Protein AF-A0A095A426-F1 (afdb_monomer)

Foldseek 3Di:
DCLVVVVLVVVLVVLVVVLVVCVVVVNLVVSLVSLQVSLVSCCPPPLVSSLVSLQSSLVSCVVVLVLVSSLVSLQVSLVSCVVVVVNVSSVVSVVSSVVSVVSVVVVVVVVD

Structure (mmCIF, N/CA/C/O backbone):
data_AF-A0A095A426-F1
#
_entry.id   AF-A0A095A426-F1
#
loop_
_atom_site.group_PDB
_atom_site.id
_atom_site.type_symbol
_atom_site.label_atom_id
_atom_site.label_alt_id
_atom_site.label_comp_id
_atom_site.label_asym_id
_atom_site.label_entity_id
_atom_site.label_seq_id
_atom_site.pdbx_PDB_ins_code
_atom_site.Cartn_x
_atom_site.Cartn_y
_atom_site.Cartn_z
_atom_site.occupancy
_atom_site.B_iso_or_equiv
_atom_site.auth_seq_id
_atom_site.auth_comp_id
_atom_site.auth_asym_id
_atom_site.auth_atom_id
_atom_site.pdbx_PDB_model_num
ATOM 1 N N . MET A 1 1 ? -10.467 20.457 3.100 1.00 53.75 1 MET A N 1
ATOM 2 C CA . MET A 1 1 ? -11.940 20.374 3.032 1.00 53.75 1 MET A CA 1
ATOM 3 C C . MET A 1 1 ? -12.445 19.083 3.681 1.00 53.75 1 MET A C 1
ATOM 5 O O . MET A 1 1 ? -12.844 19.179 4.825 1.00 53.75 1 MET A O 1
ATOM 9 N N . TYR A 1 2 ? -12.346 17.873 3.102 1.00 59.16 2 TYR A N 1
ATOM 10 C CA . TYR A 1 2 ? -12.897 16.658 3.764 1.00 59.16 2 TYR A CA 1
ATOM 11 C C . TYR A 1 2 ? -12.162 16.184 5.030 1.00 59.16 2 TYR A C 1
ATOM 13 O O . TYR A 1 2 ? -12.805 15.798 6.000 1.00 59.16 2 TYR A O 1
ATOM 21 N N . ARG A 1 3 ? -10.827 16.303 5.074 1.00 55.44 3 ARG A N 1
ATOM 22 C CA . ARG A 1 3 ? -10.035 16.084 6.302 1.00 55.44 3 ARG A CA 1
ATOM 23 C C . ARG A 1 3 ? -10.444 17.031 7.441 1.00 55.44 3 ARG A C 1
ATOM 25 O O . ARG A 1 3 ? -10.415 16.638 8.599 1.00 55.44 3 ARG A O 1
ATOM 32 N N . ASP A 1 4 ? -10.871 18.245 7.097 1.00 59.31 4 ASP A N 1
ATOM 33 C CA . ASP A 1 4 ? -11.302 19.271 8.058 1.00 59.31 4 ASP A CA 1
ATOM 34 C C . ASP A 1 4 ? -12.761 19.049 8.497 1.00 59.31 4 ASP A C 1
ATOM 36 O O . ASP A 1 4 ? -13.140 19.401 9.610 1.00 59.31 4 ASP A O 1
ATOM 40 N N . LEU A 1 5 ? -13.559 18.391 7.646 1.00 63.31 5 LEU A N 1
ATOM 41 C CA . LEU A 1 5 ? -14.931 17.950 7.921 1.00 63.31 5 LEU A CA 1
ATOM 42 C C . LEU A 1 5 ? -14.996 16.583 8.630 1.00 63.31 5 LEU A C 1
ATOM 44 O O . LEU A 1 5 ? -16.087 16.128 8.960 1.00 63.31 5 LEU A O 1
ATOM 48 N N . LYS A 1 6 ? -13.845 15.931 8.869 1.00 67.00 6 LYS A N 1
ATOM 49 C CA . LYS A 1 6 ? -13.708 14.579 9.448 1.00 67.00 6 LYS A CA 1
ATOM 50 C C . LYS A 1 6 ? -14.486 13.479 8.710 1.00 67.00 6 LYS A C 1
ATOM 52 O O . LYS A 1 6 ? -14.694 12.399 9.263 1.00 67.00 6 LYS A O 1
ATOM 57 N N . ASP A 1 7 ? -14.868 13.710 7.455 1.00 81.75 7 ASP A N 1
ATOM 58 C CA . ASP A 1 7 ? -15.500 12.685 6.623 1.00 81.75 7 ASP A CA 1
ATOM 59 C C . ASP A 1 7 ? -14.431 11.858 5.898 1.00 81.75 7 ASP A C 1
ATOM 61 O O . ASP A 1 7 ? -14.125 12.023 4.712 1.00 81.75 7 ASP A O 1
ATOM 65 N N . PHE A 1 8 ? -13.796 10.986 6.677 1.00 81.69 8 PHE A N 1
ATOM 66 C CA . PHE A 1 8 ? -12.695 10.145 6.219 1.00 81.69 8 PHE A CA 1
ATOM 67 C C . PHE A 1 8 ? -13.150 9.045 5.249 1.00 81.69 8 PHE A C 1
ATOM 69 O O . PHE A 1 8 ? -12.376 8.629 4.388 1.00 81.69 8 PHE A O 1
ATOM 76 N N . SER A 1 9 ? -14.411 8.611 5.336 1.00 80.50 9 SER A N 1
ATOM 77 C CA . SER A 1 9 ? -14.976 7.577 4.460 1.00 80.50 9 SER A CA 1
ATOM 78 C C . SER A 1 9 ? -15.201 8.103 3.042 1.00 80.50 9 SER A C 1
ATOM 80 O O . SER A 1 9 ? -14.787 7.479 2.055 1.00 80.50 9 SER A O 1
ATOM 82 N N . GLN A 1 10 ? -15.793 9.296 2.924 1.00 84.62 10 GLN A N 1
ATOM 83 C CA . GLN A 1 10 ? -16.000 9.919 1.622 1.00 84.62 10 GLN A CA 1
ATOM 84 C C . GLN A 1 10 ? -14.670 10.347 0.992 1.00 84.62 10 GLN A C 1
ATOM 86 O O . GLN A 1 10 ? -14.462 10.138 -0.204 1.00 84.62 10 GLN A O 1
ATOM 91 N N . MET A 1 11 ? -13.723 10.841 1.801 1.00 86.12 11 MET A N 1
ATOM 92 C CA . MET A 1 11 ? -12.359 11.120 1.345 1.00 86.12 11 MET A CA 1
ATOM 93 C C . MET A 1 11 ? -11.681 9.872 0.765 1.00 86.12 11 MET A C 1
ATOM 95 O O . MET A 1 11 ? -11.116 9.945 -0.325 1.00 86.12 11 MET A O 1
ATOM 99 N N . ALA A 1 12 ? -11.754 8.729 1.455 1.00 86.06 12 ALA A N 1
ATOM 100 C CA . ALA A 1 12 ? -11.179 7.482 0.956 1.00 86.06 12 ALA A CA 1
ATOM 101 C C . ALA A 1 12 ? -11.819 7.058 -0.377 1.00 86.06 12 ALA A C 1
ATOM 103 O O . ALA A 1 12 ? -11.115 6.688 -1.313 1.00 86.06 12 ALA A O 1
ATOM 104 N N . SER A 1 13 ? -13.142 7.171 -0.504 1.00 88.56 13 SER A N 1
ATOM 105 C CA . SER A 1 13 ? -13.851 6.802 -1.737 1.00 88.56 13 SER A CA 1
ATOM 106 C C . SER A 1 13 ? -13.420 7.660 -2.934 1.00 88.56 13 SER A C 1
ATOM 108 O O . SER A 1 13 ? -13.074 7.119 -3.982 1.00 88.56 13 SER A O 1
ATOM 110 N N . LEU A 1 14 ? -13.340 8.983 -2.751 1.00 88.19 14 LEU A N 1
ATOM 111 C CA . LEU A 1 14 ? -12.881 9.911 -3.792 1.00 88.19 14 LEU A CA 1
ATOM 112 C C . LEU A 1 14 ? -11.425 9.656 -4.196 1.00 88.19 14 LEU A C 1
ATOM 114 O O . LEU A 1 14 ? -11.076 9.739 -5.370 1.00 88.19 14 LEU A O 1
ATOM 118 N N . ILE A 1 15 ? -10.565 9.323 -3.232 1.00 90.12 15 ILE A N 1
ATOM 119 C CA . ILE A 1 15 ? -9.160 9.020 -3.513 1.00 90.12 15 ILE A CA 1
ATOM 120 C C . ILE A 1 15 ? -9.001 7.691 -4.248 1.00 90.12 15 ILE A C 1
ATOM 122 O O . ILE A 1 15 ? -8.179 7.591 -5.160 1.00 90.12 15 ILE A O 1
ATOM 126 N N . ALA A 1 16 ? -9.792 6.679 -3.892 1.00 87.88 16 ALA A N 1
ATOM 127 C CA . ALA A 1 16 ? -9.796 5.412 -4.608 1.00 87.88 16 ALA A CA 1
ATOM 128 C C . ALA A 1 16 ? -10.122 5.616 -6.096 1.00 87.88 16 ALA A C 1
ATOM 130 O O . ALA A 1 16 ? -9.428 5.054 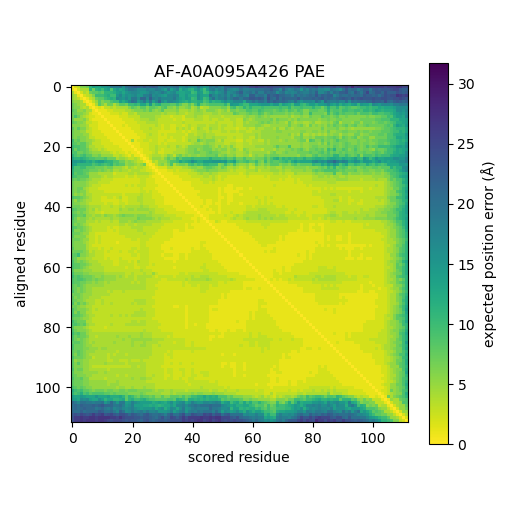-6.944 1.00 87.88 16 ALA A O 1
ATOM 131 N N . GLU A 1 17 ? -11.123 6.449 -6.391 1.00 89.81 17 GLU A N 1
ATOM 132 C CA . GLU A 1 17 ? -11.532 6.807 -7.750 1.00 89.81 17 GLU A CA 1
ATOM 133 C C . GLU A 1 17 ? -10.466 7.640 -8.476 1.00 89.81 17 GLU A C 1
ATOM 135 O O . GLU A 1 17 ? -10.046 7.277 -9.574 1.00 89.81 17 GLU A O 1
ATOM 140 N N . ALA A 1 18 ? -9.948 8.694 -7.839 1.00 87.06 18 ALA A N 1
ATOM 141 C CA . ALA A 1 18 ? -8.911 9.543 -8.424 1.00 87.06 18 ALA A CA 1
ATOM 142 C C . ALA A 1 18 ? -7.641 8.750 -8.772 1.00 87.06 18 ALA A C 1
ATOM 144 O O . ALA A 1 18 ? -7.092 8.893 -9.863 1.00 87.06 18 ALA A O 1
ATOM 145 N N . GLY A 1 19 ? -7.186 7.873 -7.874 1.00 84.75 19 GLY A N 1
ATOM 146 C CA . GLY A 1 19 ? -6.018 7.040 -8.139 1.00 84.75 19 GLY A CA 1
ATOM 147 C C . GLY A 1 19 ? -6.259 6.010 -9.249 1.00 84.75 19 GLY A C 1
ATOM 148 O O . GLY A 1 19 ? -5.355 5.753 -10.041 1.00 84.75 19 GLY A O 1
ATOM 149 N N . LEU A 1 20 ? -7.480 5.473 -9.380 1.00 86.88 20 LEU A N 1
ATOM 150 C CA . LEU A 1 20 ? -7.832 4.598 -10.502 1.00 86.88 20 LEU A CA 1
ATOM 151 C C . LEU A 1 20 ? -7.757 5.355 -11.835 1.00 86.88 20 LEU A C 1
ATOM 153 O O . LEU A 1 20 ? -7.162 4.845 -12.783 1.00 86.88 20 LEU A O 1
ATOM 157 N N . MET A 1 21 ? -8.302 6.573 -11.890 1.00 87.19 21 MET A N 1
ATOM 158 C CA . MET A 1 21 ? -8.241 7.425 -13.083 1.00 87.19 21 MET A CA 1
ATOM 159 C C . MET A 1 21 ? -6.795 7.760 -13.472 1.00 87.19 21 MET A C 1
ATOM 161 O O . MET A 1 21 ? -6.440 7.668 -14.644 1.00 87.19 21 MET A O 1
ATOM 165 N N . LEU A 1 22 ? -5.939 8.089 -12.497 1.00 85.88 22 LEU A N 1
ATOM 166 C CA . LEU A 1 22 ? -4.519 8.378 -12.739 1.00 85.88 22 LEU A CA 1
ATOM 167 C C . LEU A 1 22 ? -3.772 7.161 -13.299 1.00 85.88 22 LEU A C 1
ATOM 169 O O . LEU A 1 22 ? -3.030 7.281 -14.272 1.00 85.88 22 LEU A O 1
ATOM 173 N N . ARG A 1 23 ? -4.028 5.964 -12.757 1.00 82.25 23 ARG A N 1
ATOM 174 C CA . ARG A 1 23 ? -3.448 4.721 -13.293 1.00 82.25 23 ARG A CA 1
ATOM 175 C C . ARG A 1 23 ? -3.916 4.437 -14.720 1.00 82.25 23 ARG A C 1
ATOM 177 O O . ARG A 1 23 ? -3.102 4.068 -15.559 1.00 82.25 23 ARG A O 1
ATOM 184 N N . GLN A 1 24 ? -5.203 4.628 -15.009 1.00 85.44 24 GLN A N 1
ATOM 185 C CA . GLN A 1 24 ? -5.764 4.413 -16.350 1.00 85.44 24 GLN A CA 1
ATOM 186 C C . GLN A 1 24 ? -5.238 5.412 -17.385 1.00 85.44 24 GLN A C 1
ATOM 188 O O . GLN A 1 24 ? -5.124 5.067 -18.557 1.00 85.44 24 GLN A O 1
ATOM 193 N N . ASN A 1 25 ? -4.890 6.626 -16.959 1.00 84.50 25 ASN A N 1
ATOM 194 C CA . ASN A 1 25 ? -4.352 7.666 -17.832 1.00 84.50 25 ASN A CA 1
ATOM 195 C C . ASN A 1 25 ? -2.817 7.610 -17.980 1.00 84.50 25 ASN A C 1
ATOM 197 O O . ASN A 1 25 ? -2.217 8.549 -18.498 1.00 84.50 25 ASN A O 1
ATOM 201 N N . GLY A 1 26 ? -2.175 6.532 -17.512 1.00 79.69 26 GLY A N 1
ATOM 202 C CA . GLY A 1 26 ? -0.736 6.313 -17.675 1.00 79.69 26 GLY A CA 1
ATOM 203 C C . GLY A 1 26 ? 0.149 7.150 -16.751 1.00 79.69 26 GLY A C 1
ATOM 204 O O . GLY A 1 26 ? 1.318 7.344 -17.061 1.00 79.69 26 GLY A O 1
ATOM 205 N N . THR A 1 27 ? -0.375 7.649 -15.625 1.00 85.31 27 THR A N 1
ATOM 206 C CA . THR A 1 27 ? 0.410 8.389 -14.620 1.00 85.31 27 THR A CA 1
ATOM 207 C C . THR A 1 27 ? 0.416 7.678 -13.257 1.00 85.31 27 THR A C 1
ATOM 209 O O . THR A 1 27 ? -0.054 8.228 -12.252 1.00 85.31 27 THR A O 1
ATOM 212 N N . PRO A 1 28 ? 0.947 6.442 -13.171 1.00 84.00 28 PRO A N 1
ATOM 213 C CA . PRO A 1 28 ? 0.971 5.672 -11.924 1.00 84.00 28 PRO A CA 1
ATOM 214 C C . PRO A 1 28 ? 1.791 6.351 -10.815 1.00 84.00 28 PRO A C 1
ATOM 216 O O . PRO A 1 28 ? 1.400 6.260 -9.655 1.00 84.00 28 PRO A O 1
ATOM 219 N N . ASP A 1 29 ? 2.827 7.131 -11.136 1.00 86.62 29 ASP A N 1
ATOM 220 C CA . ASP A 1 29 ? 3.578 7.915 -10.141 1.00 86.62 29 ASP A CA 1
ATOM 221 C C . ASP A 1 29 ? 2.689 8.929 -9.395 1.00 86.62 29 ASP A C 1
ATOM 223 O O . ASP A 1 29 ? 2.684 9.024 -8.165 1.00 86.62 29 ASP A O 1
ATOM 227 N N . SER A 1 30 ? 1.831 9.631 -10.142 1.00 88.25 30 SER A N 1
ATOM 228 C CA . SER A 1 30 ? 0.845 10.545 -9.556 1.00 88.25 30 SER A CA 1
ATOM 229 C C . SER A 1 30 ? -0.181 9.795 -8.706 1.00 88.25 30 SER A C 1
ATOM 231 O O . SER A 1 30 ? -0.600 10.296 -7.662 1.00 88.25 30 SER A O 1
ATOM 233 N N . ALA A 1 31 ? -0.577 8.589 -9.126 1.00 88.62 31 ALA A N 1
ATOM 234 C CA . ALA A 1 31 ? -1.463 7.742 -8.335 1.00 88.62 31 ALA A CA 1
ATOM 235 C C . ALA A 1 31 ? -0.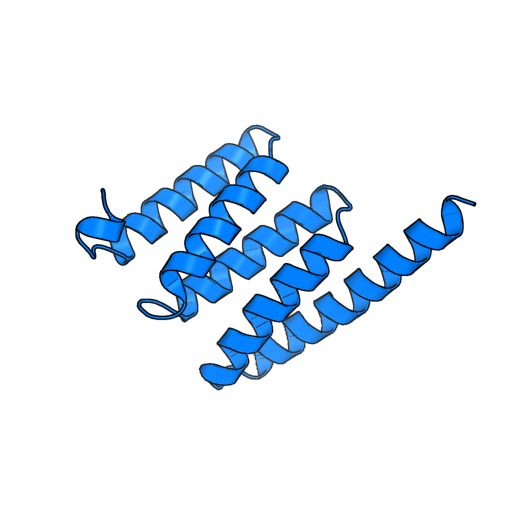803 7.329 -7.011 1.00 88.62 31 ALA A C 1
ATOM 237 O O . ALA A 1 31 ? -1.442 7.432 -5.963 1.00 88.62 31 ALA A O 1
ATOM 238 N N . SER A 1 32 ? 0.475 6.936 -7.044 1.00 91.50 32 SER A N 1
ATOM 239 C CA . SER A 1 32 ? 1.244 6.571 -5.852 1.00 91.50 32 SER A CA 1
ATOM 240 C C . SER A 1 32 ? 1.281 7.712 -4.836 1.00 91.50 32 SER A C 1
ATOM 242 O O . SER A 1 32 ? 0.891 7.524 -3.683 1.00 91.50 32 SER A O 1
ATOM 244 N N . TYR A 1 33 ? 1.618 8.925 -5.285 1.00 91.75 33 TYR A N 1
ATOM 245 C CA . TYR A 1 33 ? 1.652 10.111 -4.426 1.00 91.75 33 TYR A CA 1
ATOM 246 C C . TYR A 1 33 ? 0.296 10.409 -3.764 1.00 91.75 33 TYR A C 1
ATOM 248 O O . TYR A 1 33 ? 0.215 10.729 -2.572 1.00 91.75 33 TYR A O 1
ATOM 256 N N . VAL A 1 34 ? -0.796 10.305 -4.530 1.00 93.00 34 VAL A N 1
ATOM 257 C CA . VAL A 1 34 ? -2.151 10.543 -4.014 1.00 93.00 34 VAL A CA 1
ATOM 258 C C . VAL A 1 34 ? -2.532 9.487 -2.975 1.00 93.00 34 VAL A C 1
ATOM 260 O O . VAL A 1 34 ? -3.063 9.846 -1.919 1.00 93.00 34 VAL A O 1
ATOM 263 N N . TYR A 1 35 ? -2.232 8.212 -3.234 1.00 93.81 35 TYR A N 1
ATOM 264 C CA . TYR A 1 35 ? -2.499 7.124 -2.296 1.00 93.81 35 TYR A CA 1
ATOM 265 C C . TYR A 1 35 ? -1.684 7.248 -1.008 1.00 93.81 35 TYR A C 1
ATOM 267 O O . TYR A 1 35 ? -2.264 7.169 0.073 1.00 93.81 35 TYR A O 1
ATOM 275 N N . GLU A 1 36 ? -0.382 7.527 -1.087 1.00 94.31 36 GLU A N 1
ATOM 276 C CA . GLU A 1 36 ? 0.473 7.708 0.091 1.00 94.31 36 GLU A CA 1
ATOM 277 C C . GLU A 1 36 ? -0.049 8.837 0.993 1.00 94.31 36 GLU A C 1
ATOM 279 O O . GLU A 1 36 ? -0.194 8.689 2.211 1.00 94.31 36 GLU A O 1
ATOM 284 N N . ARG A 1 37 ? -0.380 9.988 0.397 1.00 93.12 37 ARG A N 1
ATOM 285 C CA . ARG A 1 37 ? -0.875 11.146 1.150 1.00 93.12 37 ARG A CA 1
ATOM 286 C C . ARG A 1 37 ? -2.213 10.860 1.835 1.00 93.12 37 ARG A C 1
ATOM 288 O O . ARG A 1 37 ? -2.470 11.361 2.937 1.00 93.12 37 ARG A O 1
ATOM 295 N N . ALA A 1 38 ? -3.065 10.078 1.181 1.00 91.69 38 ALA A N 1
ATOM 296 C CA . ALA A 1 38 ? -4.320 9.611 1.745 1.00 91.69 38 ALA A CA 1
ATOM 297 C C . ALA A 1 38 ? -4.090 8.658 2.910 1.00 91.69 38 ALA A C 1
ATOM 299 O O . ALA A 1 38 ? -4.671 8.859 3.972 1.00 91.69 38 ALA A O 1
ATOM 300 N N . ALA A 1 39 ? -3.212 7.672 2.717 1.00 93.12 39 ALA A N 1
ATOM 301 C CA . ALA A 1 39 ? -2.896 6.654 3.701 1.00 93.12 39 ALA A CA 1
ATOM 302 C C . ALA A 1 39 ? -2.443 7.288 5.019 1.00 93.12 39 ALA A C 1
ATOM 304 O O . ALA A 1 39 ? -3.072 7.051 6.048 1.00 93.12 39 ALA A O 1
ATOM 305 N N . LYS A 1 40 ? -1.484 8.225 4.964 1.00 93.38 40 LYS A N 1
ATOM 306 C CA . LYS A 1 40 ? -1.017 9.001 6.130 1.00 93.38 40 LYS A CA 1
ATOM 307 C C . LYS A 1 40 ? -2.141 9.713 6.882 1.00 93.38 40 LYS A C 1
ATOM 309 O O . LYS A 1 40 ? -2.107 9.827 8.100 1.00 93.38 40 LYS A O 1
ATOM 314 N N . SER A 1 41 ? -3.144 10.215 6.162 1.00 90.31 41 SER A N 1
ATOM 315 C CA . SER A 1 41 ? -4.282 10.918 6.772 1.00 90.31 41 SER A CA 1
ATOM 316 C C . SER A 1 41 ? -5.312 9.965 7.389 1.00 90.31 41 SER A C 1
ATOM 318 O O . SER A 1 41 ? -6.183 10.417 8.131 1.00 90.31 41 SER A O 1
ATOM 320 N N . LEU A 1 42 ? -5.244 8.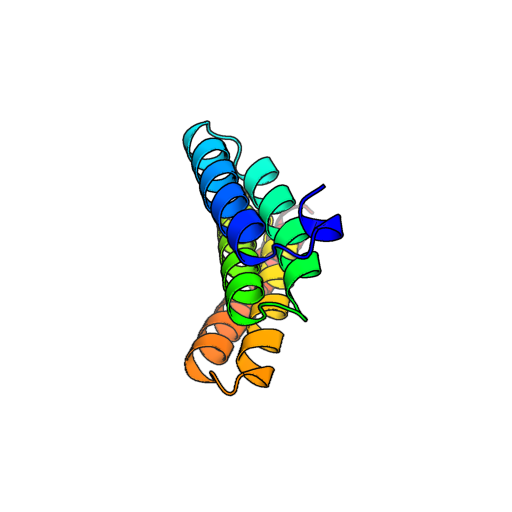673 7.057 1.00 92.38 42 LEU A N 1
ATOM 321 C CA . LEU A 1 42 ? -6.215 7.655 7.443 1.00 92.38 42 LEU A CA 1
ATOM 322 C C . LEU A 1 42 ? -5.684 6.655 8.479 1.00 92.38 42 LEU A C 1
ATOM 324 O O . LEU A 1 42 ? -6.480 5.877 8.992 1.00 92.38 42 LEU A O 1
ATOM 328 N N . GLU A 1 43 ? -4.395 6.691 8.836 1.00 92.81 43 GLU A N 1
ATOM 329 C CA . GLU A 1 43 ? -3.781 5.717 9.759 1.00 92.81 43 GLU A CA 1
ATOM 330 C C . GLU A 1 43 ? -4.468 5.621 11.128 1.00 92.81 43 GLU A C 1
ATOM 332 O O . GLU A 1 43 ? -4.512 4.544 11.722 1.00 92.81 43 GLU A O 1
ATOM 337 N N . GLU A 1 44 ? -4.986 6.738 11.641 1.00 89.19 44 GLU A N 1
ATOM 338 C CA . GLU A 1 44 ? -5.754 6.774 12.888 1.00 89.19 44 GLU A CA 1
ATOM 339 C C . GLU A 1 44 ? -7.258 6.539 12.678 1.00 89.19 44 GLU A C 1
ATOM 341 O O . GLU A 1 44 ? -7.808 5.668 13.355 1.00 89.19 44 GLU A O 1
ATOM 346 N N . PRO A 1 45 ? -7.959 7.275 11.786 1.00 91.44 45 PRO A N 1
ATOM 347 C CA . PRO A 1 45 ? -9.413 7.163 11.700 1.00 91.44 45 PRO A CA 1
ATOM 348 C C . PRO A 1 45 ? -9.903 5.912 10.958 1.00 91.44 45 PRO A C 1
ATOM 350 O O . PRO A 1 45 ? -10.997 5.445 11.260 1.00 91.44 45 PRO A O 1
ATOM 353 N N . LEU A 1 46 ? -9.151 5.398 9.976 1.00 93.19 46 LEU A N 1
ATOM 354 C CA . LEU A 1 46 ? -9.524 4.256 9.128 1.00 93.19 46 LEU A CA 1
ATOM 355 C C . LEU A 1 46 ? -8.272 3.434 8.751 1.00 93.19 46 LEU A C 1
ATOM 357 O O . LEU A 1 46 ? -7.848 3.454 7.588 1.00 93.19 46 LEU A O 1
ATOM 361 N N . PRO A 1 47 ? -7.662 2.719 9.713 1.00 94.62 47 PRO A N 1
ATOM 362 C CA . PRO A 1 47 ? -6.385 2.038 9.510 1.00 94.62 47 PRO A CA 1
ATOM 363 C C . PRO A 1 47 ? -6.434 0.994 8.385 1.00 94.62 47 PRO A C 1
ATOM 365 O O . PRO A 1 47 ? -5.493 0.903 7.603 1.00 94.62 47 PRO A O 1
ATOM 368 N N . GLU A 1 48 ? -7.538 0.264 8.214 1.00 95.62 48 GLU A N 1
ATOM 369 C CA . GLU A 1 48 ? -7.699 -0.693 7.112 1.00 95.62 48 GLU A CA 1
ATOM 370 C C . GLU A 1 48 ? -7.582 -0.002 5.746 1.00 95.62 48 GLU A C 1
ATOM 372 O O . GLU A 1 48 ? -6.886 -0.483 4.854 1.00 95.62 48 GLU A O 1
ATOM 377 N N . ARG A 1 49 ? -8.218 1.168 5.591 1.00 94.31 49 ARG A N 1
ATOM 378 C CA . ARG A 1 49 ? -8.144 1.956 4.351 1.00 94.31 49 ARG A CA 1
ATOM 379 C C . ARG A 1 49 ? -6.764 2.554 4.133 1.00 94.31 49 ARG A C 1
ATOM 381 O O . ARG A 1 49 ? -6.320 2.639 2.991 1.00 94.31 49 ARG A O 1
ATOM 388 N N . ALA A 1 50 ? -6.090 2.964 5.203 1.00 96.00 50 ALA A N 1
ATOM 389 C CA . ALA A 1 50 ? -4.716 3.436 5.110 1.00 96.00 50 ALA A CA 1
ATOM 390 C C . ALA A 1 50 ? -3.788 2.337 4.580 1.00 96.00 50 ALA A C 1
ATOM 392 O O . ALA A 1 50 ? -3.026 2.582 3.646 1.00 96.00 50 ALA A O 1
ATOM 393 N N . ALA A 1 51 ? -3.909 1.119 5.113 1.00 97.19 51 ALA A N 1
ATOM 394 C CA . ALA A 1 51 ? -3.135 -0.022 4.645 1.00 97.19 51 ALA A CA 1
ATOM 395 C C . ALA A 1 51 ? -3.424 -0.336 3.167 1.00 97.19 51 ALA A C 1
ATOM 397 O O . ALA A 1 51 ? -2.488 -0.419 2.379 1.00 97.19 51 ALA A O 1
ATOM 398 N N . GLU A 1 52 ? -4.698 -0.392 2.759 1.00 96.62 52 GLU A N 1
ATOM 399 C CA . GLU A 1 52 ? -5.079 -0.586 1.349 1.00 96.62 52 GLU A CA 1
ATOM 400 C C . GLU A 1 52 ? -4.459 0.462 0.408 1.00 96.62 52 GLU A C 1
ATOM 402 O O . GLU A 1 52 ? -4.068 0.138 -0.714 1.00 96.62 52 GLU A O 1
ATOM 407 N N . PHE A 1 53 ? -4.370 1.726 0.829 1.00 96.75 53 PHE A N 1
ATOM 408 C CA . PHE A 1 53 ? -3.752 2.771 0.012 1.00 96.75 53 PHE A CA 1
ATOM 409 C C . PHE A 1 53 ? -2.233 2.674 -0.037 1.00 96.75 53 PHE A C 1
ATOM 411 O O . PHE A 1 53 ? -1.667 2.878 -1.109 1.00 96.75 53 PHE A O 1
ATOM 418 N N . TYR A 1 54 ? -1.572 2.303 1.058 1.00 98.12 54 TYR A N 1
ATOM 419 C CA . TYR A 1 54 ? -0.143 2.007 1.013 1.00 98.12 54 TYR A CA 1
ATOM 420 C C . TYR A 1 54 ? 0.169 0.833 0.078 1.00 98.12 54 TYR A C 1
ATOM 422 O O . TYR A 1 54 ? 1.118 0.920 -0.694 1.00 98.12 54 TYR A O 1
ATOM 430 N N . GLU A 1 55 ? -0.661 -0.213 0.057 1.00 97.56 55 GLU A N 1
ATOM 431 C CA . GLU A 1 55 ? -0.505 -1.320 -0.896 1.00 97.56 55 GLU A CA 1
ATOM 432 C C . GLU A 1 55 ? -0.637 -0.854 -2.349 1.00 97.56 55 GLU A C 1
ATOM 434 O O . GLU A 1 55 ? 0.237 -1.119 -3.167 1.00 97.56 55 GLU A O 1
ATOM 439 N N . ARG A 1 56 ? -1.677 -0.072 -2.669 1.00 95.75 56 ARG A N 1
ATOM 440 C CA . ARG A 1 56 ? -1.858 0.473 -4.027 1.00 95.75 56 ARG A CA 1
ATOM 441 C C . ARG A 1 56 ? -0.739 1.428 -4.441 1.00 95.75 56 ARG A C 1
ATOM 443 O O . ARG A 1 56 ? -0.431 1.530 -5.626 1.00 95.75 56 ARG A O 1
ATOM 450 N N . SER A 1 57 ? -0.168 2.158 -3.484 1.00 95.81 57 SER A N 1
ATOM 451 C CA . SER A 1 57 ? 1.003 3.007 -3.702 1.00 95.81 57 SER A CA 1
ATOM 452 C C . SER A 1 57 ? 2.247 2.159 -3.976 1.00 95.81 57 SER A C 1
ATOM 454 O O . SER A 1 57 ? 2.975 2.466 -4.915 1.00 95.81 57 SER A O 1
ATOM 456 N N . ALA A 1 58 ? 2.445 1.058 -3.242 1.00 96.50 58 ALA A N 1
ATOM 457 C CA . ALA A 1 58 ? 3.528 0.110 -3.496 1.00 96.50 58 ALA A CA 1
ATOM 458 C C . ALA A 1 58 ? 3.432 -0.496 -4.905 1.00 96.50 58 ALA A C 1
ATOM 460 O O . ALA A 1 58 ? 4.419 -0.463 -5.634 1.00 96.50 58 ALA A O 1
ATOM 461 N N . ASP A 1 59 ? 2.243 -0.950 -5.316 1.00 94.75 59 ASP A N 1
ATOM 462 C CA . ASP A 1 59 ? 1.998 -1.489 -6.663 1.00 94.75 59 ASP A CA 1
ATOM 463 C C . ASP A 1 59 ? 2.301 -0.449 -7.757 1.00 94.75 59 ASP A C 1
ATOM 465 O O . ASP A 1 59 ? 2.869 -0.758 -8.801 1.00 94.75 59 ASP A O 1
ATOM 469 N N . ALA A 1 60 ? 1.914 0.811 -7.535 1.00 93.56 60 ALA A N 1
ATOM 470 C CA . ALA A 1 60 ? 2.176 1.889 -8.482 1.00 93.56 60 ALA A CA 1
ATOM 471 C C . ALA A 1 60 ? 3.670 2.245 -8.570 1.00 93.56 60 ALA A C 1
ATOM 473 O O . ALA A 1 60 ? 4.153 2.531 -9.662 1.00 93.56 60 ALA A O 1
ATOM 474 N N . CYS A 1 61 ? 4.400 2.202 -7.451 1.00 93.94 61 CYS A N 1
ATOM 475 C CA . CYS A 1 61 ? 5.852 2.375 -7.437 1.00 93.94 61 CYS A CA 1
ATOM 476 C C . CYS A 1 61 ? 6.581 1.210 -8.116 1.00 93.94 61 CYS A C 1
ATOM 478 O O . CYS A 1 61 ? 7.552 1.453 -8.823 1.00 93.94 61 CYS A O 1
ATOM 480 N N . GLU A 1 62 ? 6.122 -0.033 -7.930 1.00 93.94 62 GLU A N 1
ATOM 481 C CA . GLU A 1 62 ? 6.709 -1.208 -8.589 1.00 93.94 62 GLU A CA 1
ATOM 482 C 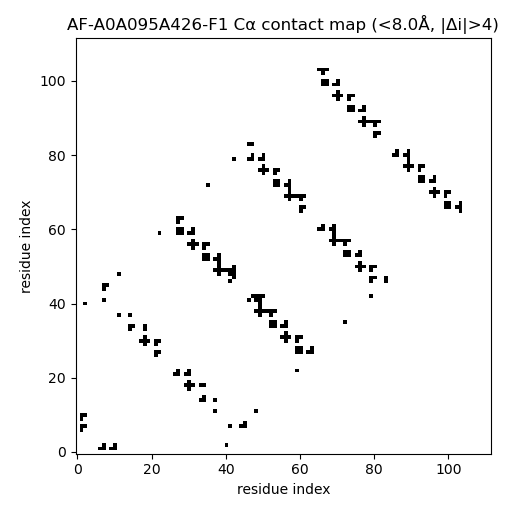C . GLU A 1 62 ? 6.618 -1.096 -10.116 1.00 93.94 62 GLU A C 1
ATOM 484 O O . GLU A 1 62 ? 7.602 -1.350 -10.803 1.00 93.94 62 GLU A O 1
ATOM 489 N N . ILE A 1 63 ? 5.464 -0.668 -10.647 1.00 92.00 63 ILE A N 1
ATOM 490 C CA . ILE A 1 63 ? 5.259 -0.465 -12.094 1.00 92.00 63 ILE A CA 1
ATOM 491 C C . ILE A 1 63 ? 6.268 0.535 -12.678 1.00 92.00 63 ILE A C 1
ATOM 493 O O . ILE A 1 63 ? 6.686 0.388 -13.821 1.00 92.00 63 ILE A O 1
ATOM 497 N N . GLU A 1 64 ? 6.651 1.536 -11.891 1.00 90.81 64 GLU A N 1
ATOM 498 C CA . GLU A 1 64 ? 7.625 2.567 -12.262 1.00 90.81 64 GLU A CA 1
ATOM 499 C C . GLU A 1 64 ? 9.068 2.188 -11.879 1.00 90.81 64 GLU A C 1
ATOM 501 O O . GLU A 1 64 ? 9.947 3.046 -11.899 1.00 90.81 64 GLU A O 1
ATOM 506 N N . GLU A 1 65 ? 9.309 0.931 -11.482 1.00 92.50 65 GLU A N 1
ATOM 507 C CA . GLU A 1 65 ? 10.614 0.397 -11.055 1.00 92.50 65 GLU A CA 1
ATOM 508 C C . GLU A 1 65 ? 11.242 1.166 -9.872 1.00 92.50 65 GLU A C 1
ATOM 510 O O . GLU A 1 65 ? 12.442 1.116 -9.606 1.00 92.50 65 GLU A O 1
ATOM 515 N N . LYS A 1 66 ? 10.412 1.857 -9.085 1.00 94.00 66 LYS A N 1
ATOM 516 C CA . LYS A 1 66 ? 10.813 2.600 -7.882 1.00 94.00 66 LYS A CA 1
ATOM 517 C C . LYS A 1 66 ? 10.825 1.679 -6.668 1.00 94.00 66 LYS A C 1
ATOM 519 O O . LYS A 1 66 ? 9.999 1.797 -5.758 1.00 94.00 66 LYS A O 1
ATOM 524 N N . PHE A 1 67 ? 11.725 0.696 -6.666 1.00 94.81 67 PHE A N 1
ATOM 525 C CA . PHE A 1 67 ? 11.683 -0.390 -5.681 1.00 94.81 67 PHE A CA 1
ATOM 526 C C . PHE A 1 67 ? 11.961 0.062 -4.240 1.00 94.81 67 PHE A C 1
ATOM 528 O O . PHE A 1 67 ? 11.413 -0.520 -3.306 1.00 94.81 67 PHE A O 1
ATOM 535 N N . HIS A 1 68 ? 12.748 1.119 -4.019 1.00 94.50 68 HIS A N 1
ATOM 536 C CA . HIS A 1 68 ? 12.970 1.655 -2.670 1.00 94.50 68 HIS A CA 1
ATOM 537 C C . HIS A 1 68 ? 11.697 2.276 -2.076 1.00 94.50 68 HIS A C 1
ATOM 539 O O . HIS A 1 68 ? 11.346 2.032 -0.914 1.00 94.50 68 HIS A O 1
ATOM 545 N N . GLU A 1 69 ? 10.966 3.042 -2.880 1.00 95.31 69 GLU A N 1
ATOM 546 C CA . GLU A 1 69 ? 9.674 3.602 -2.514 1.00 95.31 69 GLU A CA 1
ATOM 547 C C . GLU A 1 69 ? 8.645 2.486 -2.335 1.00 95.31 69 GLU A C 1
ATOM 549 O O . GLU A 1 69 ? 7.965 2.455 -1.310 1.00 95.31 69 GLU A O 1
ATOM 554 N N . ALA A 1 70 ? 8.577 1.523 -3.260 1.00 96.62 70 ALA A N 1
ATOM 555 C CA . ALA A 1 70 ? 7.679 0.374 -3.156 1.00 96.62 70 ALA A CA 1
ATOM 556 C C . ALA A 1 70 ? 7.911 -0.421 -1.857 1.00 96.62 70 ALA A C 1
ATOM 558 O O . ALA A 1 70 ? 6.954 -0.744 -1.149 1.00 96.62 70 ALA A O 1
ATOM 559 N N . ALA A 1 71 ? 9.176 -0.662 -1.487 1.00 97.38 71 ALA A N 1
ATOM 560 C CA . ALA A 1 71 ? 9.553 -1.292 -0.222 1.00 97.38 71 ALA A CA 1
ATOM 561 C C . ALA A 1 71 ? 9.043 -0.487 0.983 1.00 97.38 71 ALA A C 1
ATOM 563 O O . ALA A 1 71 ? 8.417 -1.041 1.889 1.00 97.38 71 ALA A O 1
ATOM 564 N N . THR A 1 72 ? 9.249 0.831 0.975 1.00 97.12 72 THR A N 1
ATOM 565 C CA . THR A 1 72 ? 8.788 1.721 2.051 1.00 97.12 72 THR A CA 1
ATOM 566 C C . THR A 1 72 ? 7.273 1.633 2.240 1.00 97.12 72 THR A C 1
ATOM 568 O O . THR A 1 72 ? 6.800 1.464 3.367 1.00 97.12 72 THR A O 1
ATOM 571 N N . GLN A 1 73 ? 6.506 1.682 1.148 1.00 97.62 73 GLN A N 1
ATOM 572 C CA . GLN A 1 73 ? 5.045 1.617 1.226 1.00 97.62 73 GLN A CA 1
ATOM 573 C C . GLN A 1 73 ? 4.542 0.233 1.650 1.00 97.62 73 GLN A C 1
ATOM 575 O O . GLN A 1 73 ? 3.652 0.142 2.498 1.00 97.62 73 GLN A O 1
ATOM 580 N N . ALA A 1 74 ? 5.153 -0.847 1.152 1.00 98.00 74 ALA A N 1
ATOM 581 C CA . ALA A 1 74 ? 4.838 -2.207 1.590 1.00 98.00 74 ALA A CA 1
ATOM 582 C C . ALA A 1 74 ? 5.084 -2.390 3.099 1.00 98.00 74 ALA A C 1
ATOM 584 O O . ALA A 1 74 ? 4.250 -2.968 3.801 1.00 98.00 74 ALA A O 1
ATOM 585 N N . ASN A 1 75 ? 6.184 -1.841 3.622 1.00 98.06 75 ASN A N 1
ATOM 586 C CA . ASN A 1 75 ? 6.490 -1.892 5.048 1.00 98.06 75 ASN A CA 1
ATOM 587 C C . ASN A 1 75 ? 5.469 -1.097 5.884 1.00 98.06 75 ASN A C 1
ATOM 589 O O . ASN A 1 75 ? 4.974 -1.598 6.896 1.00 98.06 75 ASN A O 1
ATOM 593 N N . ASN A 1 76 ? 5.087 0.106 5.441 1.00 98.06 76 ASN A N 1
ATOM 594 C CA . ASN A 1 76 ? 4.060 0.915 6.109 1.00 98.06 76 ASN A CA 1
ATOM 595 C C . ASN A 1 76 ? 2.716 0.170 6.199 1.00 98.06 76 ASN A C 1
ATOM 597 O O . ASN A 1 76 ? 2.125 0.088 7.279 1.00 98.06 76 ASN A O 1
ATOM 601 N N . ALA A 1 77 ? 2.267 -0.444 5.098 1.00 98.06 77 ALA A N 1
ATOM 602 C CA . ALA A 1 77 ? 1.067 -1.279 5.091 1.00 98.06 77 ALA A CA 1
ATOM 603 C C . ALA A 1 77 ? 1.190 -2.468 6.062 1.00 98.06 77 ALA A C 1
ATOM 605 O O . ALA A 1 77 ? 0.275 -2.725 6.849 1.00 98.06 77 ALA A O 1
ATOM 606 N N . ALA A 1 78 ? 2.335 -3.162 6.064 1.00 98.25 78 ALA A N 1
ATOM 607 C CA . ALA A 1 78 ? 2.577 -4.300 6.948 1.00 98.25 78 ALA A CA 1
ATOM 608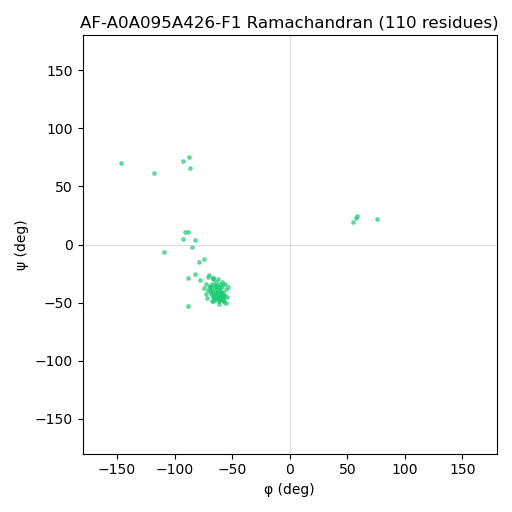 C C . ALA A 1 78 ? 2.460 -3.915 8.431 1.00 98.25 78 ALA A C 1
ATOM 610 O O . ALA A 1 78 ? 1.784 -4.609 9.192 1.00 98.25 78 ALA A O 1
ATOM 611 N N . HIS A 1 79 ? 3.046 -2.787 8.844 1.00 98.12 79 HIS A N 1
ATOM 612 C CA . HIS A 1 79 ? 2.940 -2.293 10.220 1.00 98.12 79 HIS A CA 1
ATOM 613 C C . HIS A 1 79 ? 1.488 -2.062 10.653 1.00 98.12 79 HIS A C 1
ATOM 615 O O . HIS A 1 79 ? 1.114 -2.405 11.780 1.00 98.12 79 HIS A O 1
ATOM 621 N N . ILE A 1 80 ? 0.655 -1.509 9.768 1.00 98.06 80 ILE A N 1
ATOM 622 C CA . ILE A 1 80 ? -0.764 -1.295 10.061 1.00 98.06 80 ILE A CA 1
ATOM 623 C C . ILE A 1 80 ? -1.489 -2.635 10.200 1.00 98.06 80 ILE A C 1
ATOM 625 O O . ILE A 1 80 ? -2.203 -2.842 11.182 1.00 98.06 80 ILE A O 1
ATOM 629 N N . TRP A 1 81 ? -1.258 -3.588 9.296 1.00 98.25 81 TRP A N 1
ATOM 630 C CA . TRP A 1 81 ? -1.881 -4.908 9.404 1.00 98.25 81 TRP A CA 1
ATOM 631 C C . TRP A 1 81 ? -1.457 -5.680 10.656 1.00 98.25 81 TRP A C 1
ATOM 633 O O . TRP A 1 81 ? -2.302 -6.319 11.285 1.00 98.25 81 TRP A O 1
ATOM 643 N N . VAL A 1 82 ? -0.198 -5.559 11.094 1.00 98.25 82 VAL A N 1
ATOM 644 C CA . VAL A 1 82 ? 0.255 -6.109 12.384 1.00 98.25 82 VAL A CA 1
ATOM 645 C C . VAL A 1 82 ? -0.536 -5.501 13.542 1.00 98.25 82 VAL A C 1
ATOM 647 O O . VAL A 1 82 ? -1.02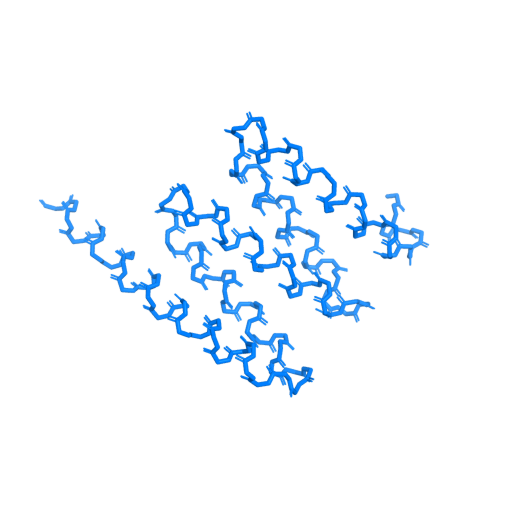7 -6.241 14.398 1.00 98.25 82 VAL A O 1
ATOM 650 N N . ARG A 1 83 ? -0.716 -4.172 13.564 1.00 97.44 83 ARG A N 1
ATOM 651 C CA . ARG A 1 83 ? -1.521 -3.485 14.595 1.00 97.44 83 ARG A CA 1
ATOM 652 C C . ARG A 1 83 ? -2.971 -3.975 14.610 1.00 97.44 83 ARG A C 1
ATOM 654 O O . ARG A 1 83 ? -3.547 -4.126 15.685 1.00 97.44 83 ARG A O 1
ATOM 661 N N . LEU A 1 84 ? -3.531 -4.276 13.439 1.00 97.31 84 LEU A N 1
ATOM 662 C CA . LEU A 1 84 ? -4.879 -4.827 13.267 1.00 97.31 84 LEU A CA 1
ATOM 663 C C . LEU A 1 84 ? -4.963 -6.351 13.474 1.00 97.31 84 LEU A C 1
ATOM 665 O O . LEU A 1 84 ? -6.031 -6.933 13.300 1.00 97.31 84 LEU A O 1
ATOM 669 N N . LYS A 1 85 ? -3.859 -7.009 13.861 1.00 98.00 85 LYS A N 1
ATOM 670 C CA . LYS A 1 85 ? -3.753 -8.471 14.049 1.00 98.00 85 LYS A CA 1
ATOM 671 C C . LYS A 1 85 ? -4.083 -9.285 12.789 1.00 98.00 85 LYS A C 1
ATOM 673 O O . LYS A 1 85 ? -4.447 -10.457 12.867 1.00 98.00 85 LYS A O 1
ATOM 678 N N . ARG A 1 86 ? -3.920 -8.669 11.620 1.00 97.94 86 ARG A N 1
ATOM 679 C CA . ARG A 1 86 ? -4.078 -9.269 10.293 1.00 97.94 86 ARG A CA 1
ATOM 680 C C . ARG A 1 86 ? -2.734 -9.779 9.790 1.00 97.94 86 ARG A C 1
ATOM 682 O O . ARG A 1 86 ? -2.066 -9.184 8.949 1.00 97.94 86 ARG A O 1
ATOM 689 N N . PHE A 1 87 ? -2.288 -10.865 10.414 1.00 97.31 87 PHE A N 1
ATOM 690 C CA . PHE A 1 87 ? -0.917 -11.349 10.255 1.00 97.31 87 PHE A CA 1
ATOM 691 C C . PHE A 1 87 ? -0.632 -11.956 8.881 1.00 97.31 87 PHE A C 1
ATOM 693 O O . PHE A 1 87 ? 0.502 -11.870 8.430 1.00 97.31 87 PHE A O 1
ATOM 700 N N . ASN A 1 88 ? -1.634 -12.513 8.198 1.00 97.94 88 ASN A N 1
ATOM 701 C CA . ASN A 1 88 ? -1.449 -13.062 6.851 1.00 97.94 88 ASN A CA 1
ATOM 702 C C . ASN A 1 88 ? -1.130 -11.950 5.845 1.00 97.94 88 ASN A C 1
ATOM 704 O O . ASN A 1 88 ? -0.268 -12.086 4.983 1.00 97.94 88 ASN A O 1
ATOM 708 N N . GLU A 1 89 ? -1.812 -10.818 5.973 1.00 97.75 89 GLU A N 1
ATOM 709 C CA . GLU A 1 89 ? -1.637 -9.670 5.094 1.00 97.75 89 GLU A CA 1
ATOM 710 C C . GLU A 1 89 ? -0.314 -8.970 5.378 1.00 97.75 89 GLU A C 1
ATOM 712 O O . GLU A 1 89 ? 0.425 -8.655 4.446 1.00 97.75 89 GLU A O 1
ATOM 717 N N . ALA A 1 90 ? 0.022 -8.813 6.662 1.00 98.12 90 ALA A N 1
ATOM 718 C CA . ALA A 1 90 ? 1.331 -8.327 7.075 1.00 98.12 90 ALA A CA 1
ATOM 719 C C . ALA A 1 90 ? 2.468 -9.217 6.549 1.00 98.12 90 ALA A C 1
ATOM 721 O O . ALA A 1 90 ? 3.444 -8.706 6.012 1.00 98.12 90 ALA A O 1
ATOM 722 N N . GLU A 1 91 ? 2.342 -10.539 6.669 1.00 98.19 91 GLU A N 1
ATOM 723 C CA . GLU A 1 91 ? 3.354 -11.493 6.212 1.00 98.19 91 GLU A CA 1
ATOM 724 C C . GLU A 1 91 ? 3.560 -11.425 4.695 1.00 98.19 91 GLU A C 1
ATOM 726 O O . GLU A 1 91 ? 4.702 -11.313 4.239 1.00 98.19 91 GLU A O 1
ATOM 731 N N . ARG A 1 92 ? 2.474 -11.363 3.914 1.00 98.19 92 ARG A N 1
ATOM 732 C CA . ARG A 1 92 ? 2.544 -11.146 2.462 1.00 98.19 92 ARG A CA 1
ATOM 733 C C . ARG A 1 92 ? 3.291 -9.856 2.113 1.00 98.19 92 ARG A C 1
ATOM 735 O O . ARG A 1 92 ? 4.120 -9.856 1.205 1.00 98.19 92 ARG A O 1
ATOM 742 N N . LEU A 1 93 ? 3.018 -8.763 2.822 1.00 98.19 93 LEU A N 1
ATOM 743 C CA . LEU A 1 93 ? 3.646 -7.467 2.554 1.00 98.19 93 LEU A CA 1
ATOM 744 C C . LEU A 1 93 ? 5.109 -7.407 2.983 1.00 98.19 93 LEU A C 1
ATOM 746 O O . LEU A 1 93 ? 5.917 -6.801 2.287 1.00 98.19 93 LEU A O 1
ATOM 750 N N . LEU A 1 94 ? 5.480 -8.085 4.068 1.00 98.19 94 LEU A N 1
ATOM 751 C CA . LEU A 1 94 ? 6.882 -8.221 4.465 1.00 98.19 94 LEU A CA 1
ATOM 752 C C . LEU A 1 94 ? 7.686 -9.019 3.431 1.00 98.19 94 LEU A C 1
ATOM 754 O O . LEU A 1 94 ? 8.842 -8.689 3.172 1.00 98.19 94 LEU A O 1
ATOM 758 N N . ARG A 1 95 ? 7.084 -10.028 2.786 1.00 98.12 95 ARG A N 1
ATOM 759 C CA . ARG A 1 95 ? 7.722 -10.727 1.657 1.00 98.12 95 ARG A CA 1
ATOM 760 C C . ARG A 1 95 ? 7.960 -9.793 0.471 1.00 98.12 95 ARG A C 1
ATOM 762 O O . ARG A 1 95 ? 9.053 -9.819 -0.086 1.00 98.12 95 ARG A O 1
ATOM 769 N N . LEU A 1 96 ? 6.978 -8.957 0.124 1.00 97.06 96 LEU A N 1
ATOM 770 C CA . LEU A 1 96 ? 7.134 -7.941 -0.926 1.00 97.06 96 LEU A CA 1
ATOM 771 C C . LEU A 1 96 ? 8.216 -6.918 -0.571 1.00 97.06 96 LEU A C 1
ATOM 773 O O . LEU A 1 96 ? 9.065 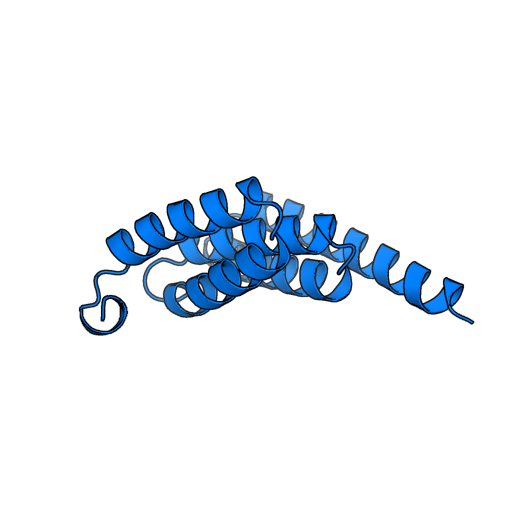-6.617 -1.398 1.00 97.06 96 LEU A O 1
ATOM 777 N N . PHE A 1 97 ? 8.250 -6.442 0.674 1.00 97.56 97 PHE A N 1
ATOM 778 C CA . PHE A 1 97 ? 9.305 -5.551 1.159 1.00 97.56 97 PHE A CA 1
ATOM 779 C C . PHE A 1 97 ? 10.710 -6.144 0.953 1.00 97.56 97 PHE A C 1
ATOM 781 O O . PHE A 1 97 ? 11.607 -5.447 0.474 1.00 97.56 97 PHE A O 1
ATOM 788 N N . ILE A 1 98 ? 10.905 -7.427 1.278 1.00 97.19 98 ILE A N 1
ATOM 789 C CA . ILE A 1 98 ? 12.187 -8.123 1.087 1.00 97.19 98 ILE A CA 1
ATOM 790 C C . ILE A 1 98 ? 12.537 -8.234 -0.403 1.00 97.19 98 ILE A C 1
ATOM 792 O O . ILE A 1 98 ? 13.684 -7.983 -0.780 1.00 97.19 98 ILE A O 1
ATOM 796 N N . ASP A 1 99 ? 11.568 -8.585 -1.249 1.00 96.44 99 ASP A N 1
ATOM 797 C CA . ASP A 1 99 ? 11.757 -8.676 -2.701 1.00 96.44 99 ASP A CA 1
ATOM 798 C C . ASP A 1 99 ? 12.148 -7.316 -3.300 1.00 96.44 99 ASP A C 1
ATOM 800 O O . ASP A 1 99 ? 13.197 -7.204 -3.933 1.00 96.44 99 ASP A O 1
ATOM 804 N N . TYR A 1 100 ? 11.399 -6.254 -2.998 1.00 95.62 100 TYR A N 1
ATOM 805 C CA . TYR A 1 100 ? 11.695 -4.896 -3.459 1.00 95.62 100 TYR A CA 1
ATOM 806 C C . TYR A 1 100 ? 13.043 -4.378 -2.962 1.00 95.62 100 TYR A C 1
ATOM 808 O O . TYR A 1 100 ? 13.797 -3.787 -3.730 1.00 95.62 100 TYR A O 1
ATOM 816 N N . THR A 1 101 ? 13.399 -4.645 -1.705 1.00 94.38 101 THR A N 1
ATOM 817 C CA . THR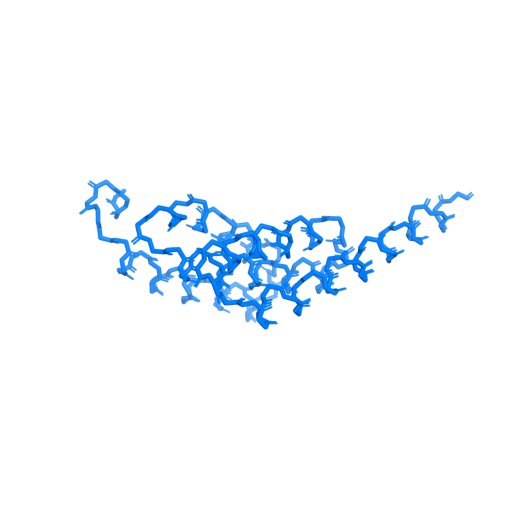 A 1 101 ? 14.717 -4.264 -1.175 1.00 94.38 101 THR A CA 1
ATOM 818 C C . THR A 1 101 ? 15.836 -4.974 -1.939 1.00 94.38 101 THR A C 1
ATOM 820 O O . THR A 1 101 ? 16.846 -4.362 -2.280 1.00 94.38 101 THR A O 1
ATOM 823 N N . THR A 1 102 ? 15.643 -6.253 -2.268 1.00 93.56 102 THR A N 1
ATOM 824 C CA . THR A 1 102 ? 16.616 -7.048 -3.030 1.00 93.56 102 THR A CA 1
ATOM 825 C C . THR A 1 102 ? 16.771 -6.535 -4.463 1.00 93.56 102 THR A C 1
ATOM 827 O O . THR A 1 102 ? 17.897 -6.400 -4.941 1.00 93.56 102 THR A O 1
ATOM 830 N N . ARG A 1 103 ? 15.660 -6.208 -5.134 1.00 91.38 103 ARG A N 1
ATOM 831 C CA . ARG A 1 103 ? 15.664 -5.634 -6.490 1.00 91.38 103 ARG A CA 1
ATOM 832 C C . ARG A 1 103 ? 16.306 -4.248 -6.522 1.00 91.38 103 ARG A C 1
ATOM 834 O O . ARG A 1 103 ? 17.234 -4.043 -7.293 1.00 91.38 103 ARG A O 1
ATOM 841 N N . GLY A 1 104 ? 15.933 -3.358 -5.601 1.00 84.69 104 GLY A N 1
ATOM 842 C CA . GLY A 1 104 ? 16.546 -2.029 -5.498 1.00 84.69 104 GLY A CA 1
ATOM 843 C C . GLY A 1 104 ? 18.055 -2.079 -5.226 1.00 84.69 104 GLY A C 1
ATOM 844 O O . GLY A 1 104 ? 18.819 -1.273 -5.754 1.00 84.69 104 GLY A O 1
ATOM 845 N N . HIS A 1 105 ? 18.530 -3.070 -4.460 1.00 78.31 105 HIS A N 1
ATOM 846 C CA . HIS A 1 105 ? 19.969 -3.305 -4.319 1.00 78.31 105 HIS A CA 1
ATOM 847 C C . HIS A 1 105 ? 20.632 -3.731 -5.636 1.00 78.31 105 HIS A C 1
ATOM 849 O O . HIS A 1 105 ? 21.723 -3.242 -5.933 1.00 78.31 105 HIS A O 1
ATOM 855 N N . ALA A 1 106 ? 20.002 -4.597 -6.432 1.00 73.19 106 ALA A N 1
ATOM 856 C CA . ALA A 1 106 ? 20.534 -5.001 -7.733 1.00 73.19 106 ALA A CA 1
ATOM 857 C C . ALA A 1 106 ? 20.656 -3.809 -8.699 1.00 73.19 106 ALA A C 1
ATOM 859 O O . ALA A 1 106 ? 21.697 -3.657 -9.339 1.00 73.19 106 ALA A O 1
ATOM 860 N N . ASP A 1 107 ? 19.661 -2.920 -8.726 1.00 65.25 107 ASP A N 1
ATOM 861 C CA . ASP A 1 107 ? 19.686 -1.719 -9.571 1.00 65.25 107 ASP A CA 1
ATOM 862 C C . ASP A 1 107 ? 20.828 -0.772 -9.191 1.00 65.25 107 ASP A C 1
ATOM 864 O O . ASP A 1 107 ? 21.512 -0.223 -10.055 1.00 65.25 107 ASP A O 1
ATOM 868 N N . SER A 1 108 ? 21.101 -0.636 -7.889 1.00 63.41 108 SER A N 1
ATOM 869 C CA . SER A 1 108 ? 22.207 0.195 -7.400 1.00 63.41 108 SER A CA 1
ATOM 870 C C . SER A 1 108 ? 23.596 -0.339 -7.784 1.00 63.41 108 SER A C 1
ATOM 872 O O . SER A 1 108 ? 24.526 0.446 -7.950 1.00 63.41 108 SE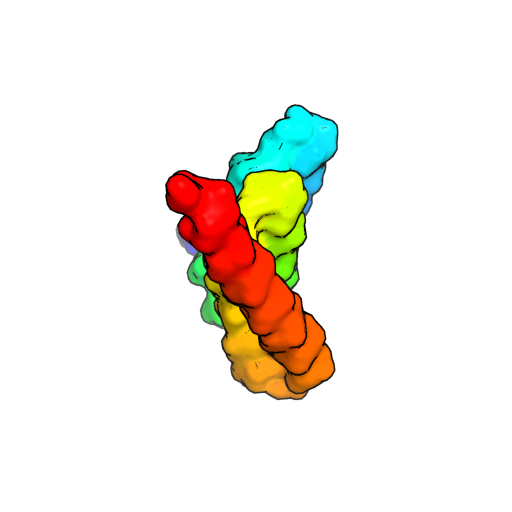R A O 1
ATOM 874 N N . VAL A 1 109 ? 23.739 -1.660 -7.951 1.00 65.94 109 VAL A N 1
ATOM 875 C CA . VAL A 1 109 ? 25.006 -2.324 -8.316 1.00 65.94 109 VAL A CA 1
ATOM 876 C C . VAL A 1 109 ? 25.188 -2.399 -9.837 1.00 65.94 109 VAL A C 1
ATOM 878 O O . VAL A 1 109 ? 26.316 -2.384 -10.316 1.00 65.94 109 VAL A O 1
ATOM 881 N N . GLY A 1 110 ? 24.101 -2.448 -10.614 1.00 58.81 110 GLY A N 1
ATOM 882 C CA . GLY A 1 110 ? 24.153 -2.445 -12.082 1.00 58.81 110 GLY A CA 1
ATOM 883 C C . GLY A 1 110 ? 24.485 -1.085 -12.713 1.00 58.81 110 GLY A C 1
ATOM 884 O O . GLY A 1 110 ? 24.774 -1.026 -13.906 1.00 58.81 110 GLY A O 1
ATOM 885 N N . ALA A 1 111 ? 24.448 0.001 -11.933 1.00 57.56 111 ALA A N 1
ATOM 886 C CA . ALA A 1 111 ? 24.689 1.372 -12.391 1.00 57.56 111 ALA A CA 1
ATOM 887 C C . ALA A 1 111 ? 26.157 1.850 -12.265 1.00 57.56 111 ALA A C 1
ATOM 889 O O . ALA A 1 111 ? 26.433 3.022 -12.538 1.00 57.56 111 ALA A O 1
ATOM 890 N N . THR A 1 112 ? 27.088 0.979 -11.853 1.00 46.78 112 THR A N 1
ATOM 891 C CA . THR A 1 112 ? 28.540 1.255 -11.748 1.00 46.78 112 THR A CA 1
ATOM 892 C C . THR A 1 112 ? 29.339 0.525 -12.813 1.00 46.78 112 THR A C 1
ATOM 894 O O . THR A 1 112 ? 30.245 1.155 -13.402 1.00 46.78 112 THR A O 1
#

pLDDT: mean 89.03, std 11.6, range [46.78, 98.25]

Radius of gyration: 14.51 Å; Cα contacts (8 Å, |Δi|>4): 146; chains: 1; bounding box: 44×33×32 Å

Solvent-accessible surface area (backbone atoms only — not comparable to full-atom values): 5512 Å² total; per-residue (Å²): 107,48,81,78,69,66,41,59,67,63,47,50,53,53,48,56,51,52,33,48,52,29,44,75,72,74,35,32,66,61,18,17,56,54,25,43,60,48,14,71,72,20,54,81,87,39,40,70,58,12,25,54,23,16,43,54,18,15,55,24,23,47,78,69,68,35,21,63,60,15,18,52,26,19,44,54,20,19,56,45,26,49,76,70,69,38,54,71,61,17,52,56,24,48,52,50,21,53,51,25,47,52,51,39,52,50,56,66,63,74,76,114

Mean predicted aligned error: 5.32 Å

Nearest PDB structures (foldseek):
  2ifu-assembly4_D  TM=9.133E-01  e=1.352E-03  Danio rerio
  8w15-assembly1_B  TM=8.537E-01  e=2.898E-02  Homo sapiens
  6x9o-assembly1_B  TM=8.522E-01  e=7.762E-02  Homo sapiens
  5a7d-assembly2_E  TM=5.758E-01  e=4.724E-01  Drosophila melanogaster
  1hz4-assembly1_A  TM=5.253E-01  e=4.990E-01  Escherichia coli

Secondary structure (DSSP, 8-state):
-TTTTT-HHHHHHHHHHHHHHHHHTT-HHHHHHHHHHHHHHHTTT-HHHHHHHHHHHHHHHHHTT-HHHHHHHHHHHHHHHHHTT-HHHHHHHHHHHHHHHHHHHHHHHHT-

Sequence (112 aa):
MYRDLKDFSQMASLIAEAGLMLRQNGTPDSASYVYERAAKSLEEPLPERAAEFYERSADACEIEEKFHEAATQANNAAHIWVRLKRFNEAERLLRLFIDYTTRGHADSVGAT

InterPro domains:
  IPR011990 Tetratricopeptide-like helical domain superfamily [G3DSA:1.25.40.10] (1-108)
  IPR011990 Tetratricopeptide-like helical domain superfamily [SSF48452] (1-101)

Organism: Schistosoma haematobium (NCBI:txid6185)